Protein AF-A0A2G1XGG0-F1 (afdb_monomer)

Radius of gyration: 15.38 Å; Cα contacts (8 Å, |Δi|>4): 20; chains: 1; bounding box: 35×20×46 Å

Organism: Streptomyces cinnamoneus (NCBI:txid53446)

pLDDT: mean 70.56, std 17.76, range [37.19, 94.75]

Nearest PDB structures (foldseek):
  4fin-assembly2_A  TM=8.368E-01  e=9.044E+00  Escherichia coli K-12
  7ac7-assembly1_s  TM=3.908E-01  e=4.926E+00  Escherichia coli K-12
  7m4u-assembly1_n  TM=4.499E-01  e=7.902E+00  Acinetobacter baumannii AB0057
  8rdw-assembly1_HK  TM=4.057E-01  e=9.044E+00  Psychrobacter urativorans
  8g7s-assembly1_n  TM=3.501E-01  e=7.386E+00  Escherichia coli

Structure (mmCIF, N/CA/C/O backbone):
data_AF-A0A2G1XGG0-F1
#
_entry.id   AF-A0A2G1XGG0-F1
#
loop_
_atom_site.group_PDB
_atom_site.id
_atom_site.type_symbol
_atom_site.label_atom_id
_atom_site.label_alt_id
_atom_site.label_comp_id
_atom_site.label_asym_id
_atom_site.label_entity_id
_atom_site.label_seq_id
_atom_site.pdbx_PDB_ins_code
_atom_site.Cartn_x
_atom_site.Cartn_y
_atom_site.Cartn_z
_atom_site.occupancy
_atom_site.B_iso_or_equiv
_atom_site.auth_seq_id
_atom_site.auth_comp_id
_atom_site.auth_asym_id
_atom_site.auth_atom_id
_atom_site.pdbx_PDB_model_num
ATOM 1 N N . MET A 1 1 ? 22.643 -2.050 -33.769 1.00 37.19 1 MET A N 1
ATOM 2 C CA . MET A 1 1 ? 22.167 -0.996 -32.846 1.00 37.19 1 MET A CA 1
ATOM 3 C C . MET A 1 1 ? 20.940 -1.517 -32.115 1.00 37.19 1 MET A C 1
ATOM 5 O O . MET A 1 1 ? 19.908 -1.721 -32.735 1.00 37.19 1 MET A O 1
ATOM 9 N N . SER A 1 2 ? 21.095 -1.853 -30.834 1.00 39.81 2 SER A N 1
ATOM 10 C CA . SER A 1 2 ? 20.034 -2.417 -29.993 1.00 39.81 2 SER A CA 1
ATOM 11 C C . SER A 1 2 ? 19.155 -1.283 -29.462 1.00 39.81 2 SER A C 1
ATOM 13 O O . SER A 1 2 ? 19.618 -0.490 -28.651 1.00 39.81 2 SER A O 1
ATOM 15 N N . TYR A 1 3 ? 17.895 -1.216 -29.899 1.00 40.66 3 TYR A N 1
ATOM 16 C CA . TYR A 1 3 ? 16.848 -0.330 -29.360 1.00 40.66 3 TYR A CA 1
ATOM 17 C C . TYR A 1 3 ? 16.288 -0.834 -28.017 1.00 40.66 3 TYR A C 1
ATOM 19 O O . TYR A 1 3 ? 15.108 -0.663 -27.716 1.00 40.66 3 TYR A O 1
ATOM 27 N N . ARG A 1 4 ? 17.107 -1.510 -27.208 1.00 47.06 4 ARG A N 1
ATOM 28 C CA . ARG A 1 4 ? 16.731 -1.807 -25.830 1.00 47.06 4 ARG A CA 1
ATOM 29 C C . ARG A 1 4 ? 16.971 -0.550 -25.004 1.00 47.06 4 ARG A C 1
ATOM 31 O O . ARG A 1 4 ? 17.993 0.107 -25.165 1.00 47.06 4 ARG A O 1
ATOM 38 N N . ASP A 1 5 ? 16.042 -0.292 -24.093 1.00 49.88 5 ASP A N 1
ATOM 39 C CA . ASP A 1 5 ? 16.347 0.368 -22.821 1.00 49.88 5 ASP A CA 1
ATOM 40 C C . ASP A 1 5 ? 16.148 1.892 -22.706 1.00 49.88 5 ASP A C 1
ATOM 42 O O . ASP A 1 5 ? 16.929 2.604 -22.084 1.00 49.88 5 ASP A O 1
ATOM 46 N N . ARG A 1 6 ? 15.058 2.428 -23.274 1.00 43.16 6 ARG A N 1
ATOM 47 C CA . ARG A 1 6 ? 14.514 3.732 -22.818 1.00 43.16 6 ARG A CA 1
ATOM 48 C C . ARG A 1 6 ? 13.045 3.721 -22.393 1.00 43.16 6 ARG A C 1
ATOM 50 O O . ARG A 1 6 ? 12.628 4.636 -21.702 1.00 43.16 6 ARG A O 1
ATOM 57 N N . ARG A 1 7 ? 12.271 2.704 -22.790 1.00 44.09 7 ARG A N 1
ATOM 58 C CA . ARG A 1 7 ? 10.860 2.536 -22.380 1.00 44.09 7 ARG A CA 1
ATOM 59 C C . ARG A 1 7 ? 10.703 1.688 -21.113 1.00 44.09 7 ARG A C 1
ATOM 61 O O . ARG A 1 7 ? 9.782 1.897 -20.349 1.00 44.09 7 ARG A O 1
ATOM 68 N N . SER A 1 8 ? 11.653 0.795 -20.832 1.00 51.09 8 SER A N 1
ATOM 69 C CA . SER A 1 8 ? 11.622 -0.030 -19.613 1.00 51.09 8 SER A CA 1
ATOM 70 C C . SER A 1 8 ? 11.779 0.792 -18.329 1.00 51.09 8 SER A C 1
ATOM 72 O O . SER A 1 8 ? 11.334 0.373 -17.266 1.00 51.09 8 SER A O 1
ATOM 74 N N . THR A 1 9 ? 12.427 1.956 -18.414 1.00 53.62 9 THR A N 1
ATOM 75 C CA . THR A 1 9 ? 12.668 2.840 -17.272 1.00 53.62 9 THR A CA 1
ATOM 76 C C . THR A 1 9 ? 11.471 3.733 -16.953 1.00 53.62 9 THR A C 1
ATOM 78 O O . THR A 1 9 ? 11.293 4.072 -15.785 1.00 53.62 9 THR A O 1
ATOM 81 N N . SER A 1 10 ? 10.643 4.099 -17.946 1.00 59.69 10 SER A N 1
ATOM 82 C CA . SER A 1 10 ? 9.403 4.853 -17.704 1.00 59.69 10 SER A CA 1
ATOM 83 C C . SER A 1 10 ? 8.384 4.007 -16.960 1.00 59.69 10 SER A C 1
ATOM 85 O O . SER A 1 10 ? 7.796 4.493 -16.000 1.00 59.69 10 SER A O 1
ATOM 87 N N . ASP A 1 11 ? 8.255 2.741 -17.353 1.00 68.69 11 ASP A N 1
ATOM 88 C CA . ASP A 1 11 ? 7.282 1.818 -16.773 1.00 68.69 11 ASP A CA 1
ATOM 89 C C . ASP A 1 11 ? 7.688 1.485 -15.331 1.00 68.69 11 ASP A C 1
ATOM 91 O O . ASP A 1 11 ? 6.920 1.711 -14.406 1.00 68.69 11 ASP A O 1
ATOM 95 N N . ALA A 1 12 ? 8.963 1.146 -15.096 1.00 67.69 12 ALA A N 1
ATOM 96 C CA . ALA A 1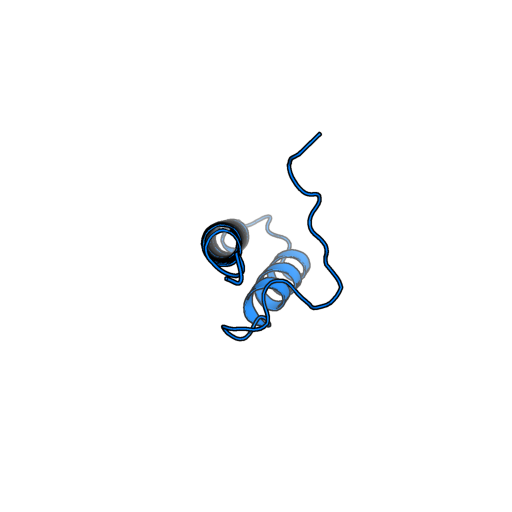 12 ? 9.469 0.898 -13.744 1.00 67.69 12 ALA A CA 1
ATOM 97 C C . ALA A 1 12 ? 9.370 2.124 -12.812 1.00 67.69 12 ALA A C 1
ATOM 99 O O . ALA A 1 12 ? 9.132 1.978 -11.612 1.00 67.69 12 ALA A O 1
ATOM 100 N N . ALA A 1 13 ? 9.565 3.342 -13.331 1.00 71.62 13 ALA A N 1
ATOM 101 C CA . ALA A 1 13 ? 9.406 4.566 -12.545 1.00 71.62 13 ALA A CA 1
ATOM 102 C C . ALA A 1 13 ? 7.928 4.881 -12.257 1.00 71.62 13 ALA A C 1
ATOM 104 O O . ALA A 1 13 ? 7.594 5.308 -11.148 1.00 71.62 13 ALA A O 1
ATOM 105 N N . GLU A 1 14 ? 7.038 4.662 -13.230 1.00 78.00 14 GLU A N 1
ATOM 106 C CA . GLU A 1 14 ? 5.590 4.780 -13.048 1.00 78.00 14 GLU A CA 1
ATOM 107 C C . GLU A 1 14 ? 5.098 3.770 -12.010 1.00 78.00 14 GLU A C 1
ATOM 109 O O . GLU A 1 14 ? 4.386 4.149 -11.081 1.00 78.00 14 GLU A O 1
ATOM 114 N N . ASP A 1 15 ? 5.568 2.532 -12.081 1.00 73.88 15 ASP A N 1
ATOM 115 C CA . ASP A 1 15 ? 5.203 1.467 -11.160 1.00 73.88 15 ASP A CA 1
ATOM 116 C C . ASP A 1 15 ? 5.719 1.706 -9.741 1.00 73.88 15 ASP A C 1
ATOM 118 O O . ASP A 1 15 ? 4.987 1.503 -8.769 1.00 73.88 15 ASP A O 1
ATOM 122 N N . GLN A 1 16 ? 6.947 2.216 -9.588 1.00 75.94 16 GLN A N 1
ATOM 123 C CA . GLN A 1 16 ? 7.449 2.666 -8.286 1.00 75.94 16 GLN A CA 1
ATOM 124 C C . GLN A 1 16 ? 6.571 3.778 -7.708 1.00 75.94 16 GLN A C 1
ATOM 126 O O . GLN A 1 16 ? 6.256 3.765 -6.516 1.00 75.94 16 GLN A O 1
ATOM 131 N N . ARG A 1 17 ? 6.132 4.725 -8.545 1.00 81.38 17 ARG A N 1
ATOM 132 C CA . ARG A 1 17 ? 5.241 5.811 -8.124 1.00 81.38 17 ARG A CA 1
ATOM 133 C C . ARG A 1 17 ? 3.861 5.286 -7.719 1.00 81.38 17 ARG A C 1
ATOM 135 O O . ARG A 1 17 ? 3.332 5.715 -6.696 1.00 81.38 17 ARG A O 1
ATOM 142 N N . LEU A 1 18 ? 3.281 4.369 -8.494 1.00 81.88 18 LEU A N 1
ATOM 143 C CA . LEU A 1 18 ? 1.984 3.752 -8.203 1.00 81.88 18 LEU A CA 1
ATOM 144 C C . LEU A 1 18 ? 2.046 2.883 -6.941 1.00 81.88 18 LEU A C 1
ATOM 146 O O . LEU A 1 18 ? 1.160 2.980 -6.097 1.00 81.88 18 LEU A O 1
ATOM 150 N N . THR A 1 19 ? 3.122 2.118 -6.762 1.00 82.81 19 THR A N 1
ATOM 151 C CA . THR A 1 19 ? 3.378 1.326 -5.548 1.00 82.81 19 THR A CA 1
ATOM 152 C C . THR A 1 19 ? 3.526 2.228 -4.324 1.00 82.81 19 THR A C 1
ATOM 154 O O . THR A 1 19 ? 2.938 1.955 -3.281 1.00 82.81 19 THR A O 1
ATOM 157 N N . GLY A 1 20 ? 4.249 3.346 -4.451 1.00 83.75 20 GLY A N 1
ATOM 158 C CA . GLY A 1 20 ? 4.358 4.346 -3.388 1.00 83.75 20 GLY A CA 1
ATOM 159 C C . GLY A 1 20 ? 3.009 4.966 -3.017 1.00 83.75 20 GLY A C 1
ATOM 160 O O . GLY A 1 20 ? 2.723 5.154 -1.836 1.00 83.75 20 GLY A O 1
ATOM 161 N N . LYS A 1 21 ? 2.149 5.226 -4.010 1.00 87.44 21 LYS A N 1
ATOM 162 C CA . LYS A 1 21 ? 0.788 5.715 -3.769 1.00 87.44 21 LYS A CA 1
ATOM 163 C C . LYS A 1 21 ? -0.074 4.672 -3.050 1.00 87.44 21 LYS A C 1
ATOM 165 O O . LYS A 1 21 ? -0.718 5.014 -2.069 1.00 87.44 21 LYS A O 1
ATOM 170 N N . LEU A 1 22 ? -0.033 3.410 -3.482 1.00 85.31 22 LEU A N 1
ATOM 171 C CA . LEU A 1 22 ? -0.752 2.312 -2.824 1.00 85.31 22 LEU A CA 1
ATOM 172 C C . LEU A 1 22 ? -0.313 2.123 -1.368 1.00 85.31 22 LEU A C 1
ATOM 174 O O . LEU A 1 22 ? -1.159 1.941 -0.498 1.00 85.31 22 LEU A O 1
ATOM 178 N N . LEU A 1 23 ? 0.991 2.212 -1.092 1.00 87.94 23 LEU A N 1
ATOM 179 C CA . LEU A 1 23 ? 1.527 2.169 0.271 1.00 87.94 23 LEU A CA 1
ATOM 180 C C . LEU A 1 23 ? 0.987 3.309 1.134 1.00 87.94 23 LEU A C 1
ATOM 182 O O . LEU A 1 23 ? 0.573 3.074 2.267 1.00 87.94 23 LEU A O 1
ATOM 186 N N . HIS A 1 24 ? 0.987 4.530 0.596 1.00 88.69 24 HIS A N 1
ATOM 187 C CA . HIS A 1 24 ? 0.459 5.694 1.295 1.00 88.69 24 HIS A CA 1
ATOM 188 C C . HIS A 1 24 ? -1.038 5.539 1.591 1.00 88.69 24 HIS A C 1
ATOM 190 O O . HIS A 1 24 ? -1.447 5.685 2.740 1.00 88.69 24 HIS A O 1
ATOM 196 N N . ASP A 1 25 ? -1.831 5.161 0.586 1.00 90.88 25 ASP A N 1
ATOM 197 C CA . ASP A 1 25 ? -3.278 4.986 0.717 1.00 90.88 25 ASP A CA 1
ATOM 198 C C . ASP A 1 25 ? -3.620 3.861 1.715 1.00 90.88 25 ASP A C 1
ATOM 200 O O . ASP A 1 25 ? -4.517 4.021 2.544 1.00 90.88 25 ASP A O 1
ATOM 204 N N . ALA A 1 26 ? -2.871 2.750 1.702 1.00 89.25 26 ALA A N 1
ATOM 205 C CA . ALA A 1 26 ? -3.024 1.660 2.668 1.00 89.25 26 ALA A CA 1
ATOM 206 C C . ALA A 1 26 ? -2.682 2.106 4.098 1.00 89.25 26 ALA A C 1
ATOM 208 O O . ALA A 1 26 ? -3.406 1.788 5.040 1.00 89.25 26 ALA A O 1
ATOM 209 N N . GLN A 1 27 ? -1.614 2.889 4.268 1.00 89.94 27 GLN A N 1
ATOM 210 C CA . GLN A 1 27 ? -1.251 3.443 5.568 1.00 89.94 27 GLN A CA 1
ATOM 211 C C . GLN A 1 27 ? -2.325 4.416 6.075 1.00 89.94 27 GLN A C 1
ATOM 213 O O . GLN A 1 27 ? -2.715 4.343 7.236 1.00 89.94 27 GLN A O 1
ATOM 218 N N . THR A 1 28 ? -2.852 5.294 5.222 1.00 93.62 28 THR A N 1
ATOM 219 C CA . THR A 1 28 ? -3.957 6.190 5.587 1.00 93.62 28 THR A CA 1
ATOM 220 C C . THR A 1 28 ? -5.221 5.418 5.954 1.00 93.62 28 THR A C 1
ATOM 222 O O . THR A 1 28 ? -5.858 5.749 6.953 1.00 93.62 28 THR A O 1
ATOM 225 N N . TYR A 1 29 ? -5.567 4.375 5.193 1.00 91.19 29 TYR A N 1
ATOM 226 C CA . TYR A 1 29 ? -6.686 3.491 5.514 1.00 91.19 29 TYR A CA 1
ATOM 227 C C . TYR A 1 29 ? -6.520 2.861 6.901 1.00 91.19 29 TYR A C 1
ATOM 229 O O . TYR A 1 29 ? -7.473 2.871 7.669 1.00 91.19 29 TYR A O 1
ATOM 237 N N . SER A 1 30 ? -5.306 2.428 7.258 1.00 93.25 30 SER A N 1
ATOM 238 C CA . SER A 1 30 ? -5.000 1.801 8.553 1.00 93.25 30 SER A CA 1
ATOM 239 C C . SER A 1 30 ? -5.285 2.668 9.784 1.00 93.25 30 SER A C 1
ATOM 241 O O . SER A 1 30 ? -5.472 2.133 10.872 1.00 93.25 30 SER A O 1
ATOM 243 N N . TYR A 1 31 ? -5.322 3.996 9.627 1.00 92.44 31 TYR A N 1
ATOM 244 C CA . TYR A 1 31 ? -5.606 4.930 10.722 1.00 92.44 31 TYR A CA 1
ATOM 245 C C . TYR A 1 31 ? -7.102 5.148 10.968 1.00 92.44 31 TYR A C 1
ATOM 247 O O . TYR A 1 31 ? -7.460 5.909 11.865 1.00 92.44 31 TYR A O 1
ATOM 255 N N . ARG A 1 32 ? -7.979 4.541 10.165 1.00 94.31 32 ARG A N 1
ATOM 256 C CA . ARG A 1 32 ? -9.425 4.637 10.366 1.00 94.31 32 ARG A CA 1
ATOM 257 C C . ARG A 1 32 ? -9.876 3.637 11.427 1.00 94.31 32 ARG A C 1
ATOM 259 O O . ARG A 1 32 ? -9.386 2.514 11.469 1.00 94.31 32 ARG A O 1
ATOM 266 N N . ASP A 1 33 ? -10.870 4.018 12.223 1.00 91.25 33 ASP A N 1
ATOM 267 C CA . ASP A 1 33 ? -11.440 3.147 13.262 1.00 91.25 33 ASP A CA 1
ATOM 268 C C . ASP A 1 33 ? -12.143 1.901 12.684 1.00 91.25 33 ASP A C 1
ATOM 270 O O . ASP A 1 33 ? -12.288 0.893 13.370 1.00 91.25 33 ASP A O 1
ATOM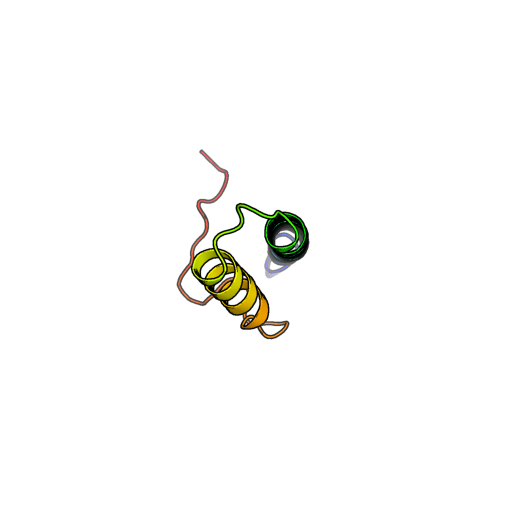 274 N N . ASP A 1 34 ? -12.571 1.965 11.418 1.00 93.81 34 ASP A N 1
ATOM 275 C CA . ASP A 1 34 ? -13.228 0.887 10.669 1.00 93.81 34 ASP A CA 1
ATOM 276 C C . ASP A 1 34 ? -12.273 0.105 9.751 1.00 93.81 34 ASP A C 1
ATOM 278 O O . ASP A 1 34 ? -12.718 -0.645 8.877 1.00 93.81 34 ASP A O 1
ATOM 282 N N . ALA A 1 35 ? -10.962 0.296 9.906 1.00 91.88 35 ALA A N 1
ATOM 283 C CA . ALA A 1 35 ? -9.978 -0.344 9.051 1.00 91.88 35 ALA A CA 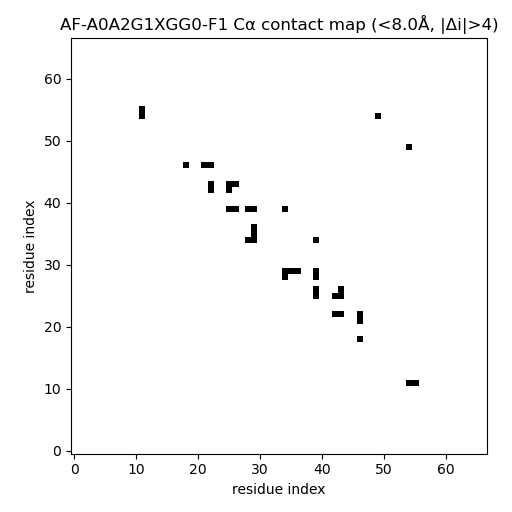1
ATOM 284 C C . ALA A 1 35 ? -9.874 -1.849 9.316 1.00 91.88 35 ALA A C 1
ATOM 286 O O . ALA A 1 35 ? -9.785 -2.289 10.461 1.00 91.88 35 ALA A O 1
ATOM 287 N N . ASP A 1 36 ? -9.795 -2.635 8.243 1.00 94.75 36 ASP A N 1
ATOM 288 C CA . ASP A 1 36 ? -9.414 -4.040 8.307 1.00 94.75 36 ASP A CA 1
ATOM 289 C C . ASP A 1 36 ? -7.877 -4.151 8.456 1.00 94.75 36 ASP A C 1
ATOM 291 O O . ASP A 1 36 ? -7.123 -3.826 7.518 1.00 94.75 36 ASP A O 1
ATOM 295 N N . PRO A 1 37 ? -7.377 -4.597 9.626 1.00 89.06 37 PRO A N 1
ATOM 296 C CA . PRO A 1 37 ? -5.945 -4.706 9.874 1.00 89.06 37 PRO A CA 1
ATOM 297 C C . PRO A 1 37 ? -5.291 -5.842 9.073 1.00 89.06 37 PRO A C 1
ATOM 299 O O . PRO A 1 37 ? -4.102 -5.753 8.755 1.00 89.06 37 PRO A O 1
ATOM 302 N N . GLU A 1 38 ? -6.034 -6.897 8.721 1.00 91.69 38 GLU A N 1
ATOM 303 C CA . GLU A 1 38 ? -5.523 -8.019 7.931 1.00 91.69 38 GLU A CA 1
ATOM 304 C C . GLU A 1 38 ? -5.312 -7.587 6.482 1.00 91.69 38 GLU A C 1
ATOM 306 O O . GLU A 1 38 ? -4.210 -7.743 5.944 1.00 91.69 38 GLU A O 1
ATOM 311 N N . PHE A 1 39 ? -6.320 -6.945 5.889 1.00 86.81 39 PHE A N 1
ATOM 312 C CA . PHE A 1 39 ? -6.213 -6.361 4.554 1.00 86.81 39 PHE A CA 1
ATOM 313 C C . PHE A 1 39 ? -5.027 -5.392 4.457 1.00 86.81 39 PHE A C 1
ATOM 315 O O . PHE A 1 39 ? -4.177 -5.522 3.572 1.00 86.81 39 PHE A O 1
ATOM 322 N N . THR A 1 40 ? -4.920 -4.460 5.408 1.00 88.62 40 THR A N 1
ATOM 323 C CA . THR A 1 40 ? -3.827 -3.478 5.445 1.00 88.62 40 THR A CA 1
ATOM 324 C C . THR A 1 40 ? -2.459 -4.166 5.516 1.00 88.62 40 THR A C 1
ATOM 326 O O . THR A 1 40 ? -1.547 -3.829 4.758 1.00 88.62 40 THR A O 1
ATOM 329 N N . SER A 1 41 ? -2.315 -5.165 6.391 1.00 85.56 41 SER A N 1
ATOM 330 C CA . SER A 1 41 ? -1.076 -5.933 6.556 1.00 85.56 41 SER A CA 1
ATOM 331 C C . SER A 1 41 ? -0.670 -6.659 5.270 1.00 85.56 41 SER A C 1
ATOM 333 O O . SER A 1 41 ? 0.503 -6.621 4.888 1.00 85.56 41 SER A O 1
ATOM 335 N N . ILE A 1 42 ?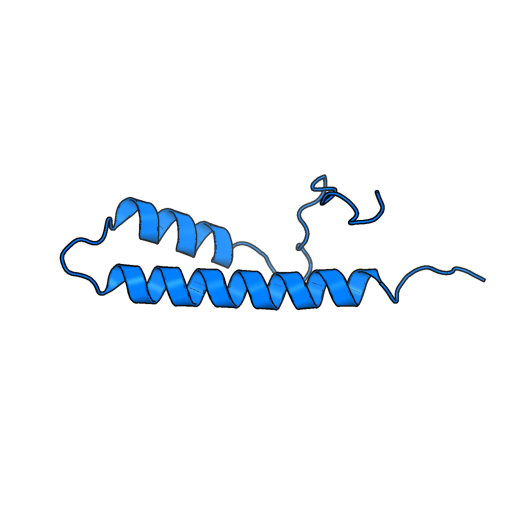 -1.625 -7.277 4.566 1.00 85.31 42 ILE A N 1
ATOM 336 C CA . ILE A 1 42 ? -1.381 -7.967 3.291 1.00 85.31 42 ILE A CA 1
ATOM 337 C C . ILE A 1 42 ? -0.890 -6.978 2.230 1.00 85.31 42 ILE A C 1
ATOM 339 O O . ILE A 1 42 ? 0.130 -7.233 1.587 1.00 85.31 42 ILE A O 1
ATOM 343 N N . VAL A 1 43 ? -1.566 -5.836 2.076 1.00 85.06 43 VAL A N 1
ATOM 344 C CA . VAL A 1 43 ? -1.200 -4.817 1.081 1.00 85.06 43 VAL A CA 1
ATOM 345 C C . VAL A 1 43 ? 0.187 -4.240 1.371 1.00 85.06 43 VAL A C 1
ATOM 347 O O . VAL A 1 43 ? 1.046 -4.223 0.488 1.00 85.06 43 VAL A O 1
ATOM 350 N N . MET A 1 44 ? 0.459 -3.838 2.616 1.00 85.19 44 MET A N 1
ATOM 351 C CA . MET A 1 44 ? 1.757 -3.268 2.992 1.00 85.19 44 MET A CA 1
ATOM 352 C C . MET A 1 44 ? 2.909 -4.267 2.815 1.00 85.19 44 MET A C 1
ATOM 354 O O . MET A 1 44 ? 3.980 -3.894 2.329 1.00 85.19 44 MET A O 1
ATOM 358 N N . ARG A 1 45 ? 2.700 -5.549 3.150 1.00 83.25 45 ARG A N 1
ATOM 359 C CA . ARG A 1 45 ? 3.695 -6.611 2.912 1.00 83.25 45 ARG A CA 1
ATOM 360 C C . ARG A 1 45 ? 3.899 -6.882 1.422 1.00 83.25 45 ARG A C 1
ATOM 362 O O . ARG A 1 45 ? 5.038 -7.049 0.991 1.00 83.25 45 ARG A O 1
ATOM 369 N N . GLY A 1 46 ? 2.824 -6.884 0.635 1.00 79.38 46 GLY A N 1
ATOM 370 C CA . GLY A 1 46 ? 2.885 -7.053 -0.817 1.00 79.38 46 GLY A CA 1
ATOM 371 C C . GLY A 1 46 ? 3.720 -5.965 -1.492 1.00 79.38 46 GLY A C 1
ATOM 372 O O . GLY A 1 46 ? 4.568 -6.264 -2.327 1.00 79.38 46 GLY A O 1
ATOM 373 N N . CYS A 1 47 ? 3.565 -4.711 -1.065 1.00 74.44 47 CYS A N 1
ATOM 374 C CA . CYS A 1 47 ? 4.333 -3.592 -1.610 1.00 74.44 47 CYS A CA 1
ATOM 375 C C . CYS A 1 47 ? 5.788 -3.517 -1.101 1.00 74.44 47 CYS A C 1
ATOM 377 O O . CYS A 1 47 ? 6.634 -2.935 -1.776 1.00 74.44 47 CYS A O 1
ATOM 379 N N . GLY A 1 48 ? 6.103 -4.092 0.066 1.00 66.38 48 GLY A N 1
ATOM 380 C CA . GLY A 1 48 ? 7.441 -4.036 0.678 1.00 66.38 48 GLY A CA 1
ATOM 381 C C . GLY A 1 48 ? 8.440 -5.101 0.203 1.00 66.38 48 GLY A C 1
ATOM 382 O O . GLY A 1 48 ? 9.630 -4.985 0.487 1.00 66.38 48 GLY A O 1
ATOM 383 N N . THR A 1 49 ? 7.990 -6.141 -0.506 1.00 58.84 49 THR A N 1
ATOM 384 C CA . THR A 1 49 ? 8.833 -7.294 -0.897 1.00 58.84 49 THR A CA 1
ATOM 385 C C . THR A 1 49 ? 9.559 -7.132 -2.232 1.00 58.84 49 THR A C 1
ATOM 387 O O . THR A 1 49 ? 10.390 -7.968 -2.580 1.00 58.84 49 THR A O 1
ATOM 390 N N . SER A 1 50 ? 9.313 -6.049 -2.970 1.00 55.94 50 SER A N 1
ATOM 391 C CA . SER A 1 50 ? 10.040 -5.771 -4.211 1.00 55.94 50 SER A CA 1
ATOM 392 C C . SER A 1 50 ? 11.393 -5.131 -3.880 1.00 55.94 5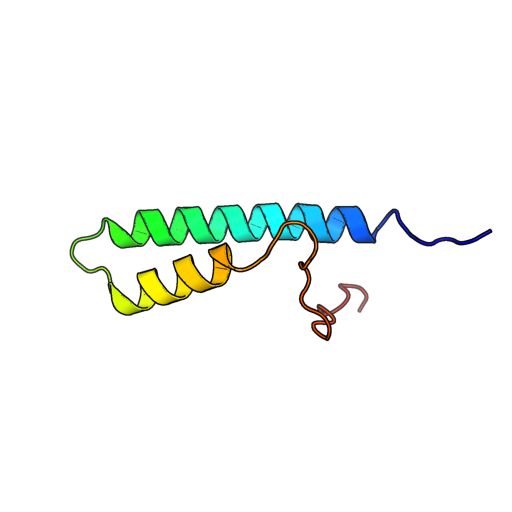0 SER A C 1
ATOM 394 O O . SER A 1 50 ? 11.470 -3.925 -3.637 1.00 55.94 50 SER A O 1
ATOM 396 N N . GLN A 1 51 ? 12.480 -5.913 -3.861 1.00 55.69 51 GLN A N 1
ATOM 397 C CA . GLN A 1 51 ? 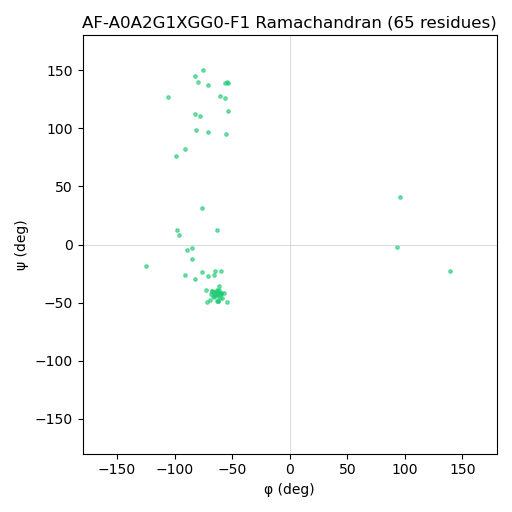13.826 -5.333 -3.909 1.00 55.69 51 GLN A CA 1
ATOM 398 C C . GLN A 1 51 ? 13.918 -4.410 -5.135 1.00 55.69 51 GLN A C 1
ATOM 400 O O . GLN A 1 51 ? 13.385 -4.727 -6.200 1.00 55.69 51 GLN A O 1
ATOM 405 N N . ARG A 1 52 ? 14.574 -3.247 -4.991 1.00 50.62 52 ARG A N 1
ATOM 406 C CA . ARG A 1 52 ? 14.861 -2.319 -6.102 1.00 50.62 52 ARG A CA 1
ATOM 407 C C . ARG A 1 52 ? 15.614 -3.083 -7.206 1.00 50.62 52 ARG A C 1
ATOM 409 O O . ARG A 1 52 ? 16.827 -3.232 -7.121 1.00 50.62 52 ARG A O 1
ATOM 416 N N . GLY A 1 53 ? 14.890 -3.577 -8.209 1.00 55.22 53 GLY A N 1
ATOM 417 C CA . GLY A 1 53 ? 15.429 -4.398 -9.302 1.00 55.22 53 GLY A CA 1
ATOM 418 C C . GLY A 1 53 ? 14.542 -5.578 -9.715 1.00 55.22 53 GLY A C 1
ATOM 419 O O . GLY A 1 53 ? 14.617 -5.995 -10.865 1.00 55.22 53 GLY A O 1
ATOM 420 N N . ASP A 1 54 ? 13.663 -6.054 -8.828 1.00 56.75 54 ASP A N 1
ATOM 421 C CA . ASP A 1 54 ? 12.761 -7.193 -9.090 1.00 56.75 54 ASP A CA 1
ATOM 422 C C . ASP A 1 54 ? 11.361 -6.770 -9.554 1.00 56.75 54 ASP A C 1
ATOM 424 O O . ASP A 1 54 ? 10.452 -7.593 -9.671 1.00 56.75 54 ASP A O 1
ATOM 428 N N . TYR A 1 55 ? 11.187 -5.475 -9.822 1.00 54.50 55 TYR A N 1
ATOM 429 C CA . TYR A 1 55 ? 9.967 -4.926 -10.386 1.00 54.50 55 TYR A CA 1
ATOM 430 C C . TYR A 1 55 ? 10.190 -4.564 -11.866 1.00 54.50 55 TYR A C 1
ATOM 432 O O . TYR A 1 55 ? 11.118 -3.802 -12.154 1.00 54.50 55 TYR A O 1
ATOM 440 N N . PRO A 1 56 ? 9.343 -5.041 -12.796 1.00 58.75 56 PRO A N 1
ATOM 441 C CA . PRO A 1 56 ? 8.182 -5.904 -12.564 1.00 58.75 56 PRO A CA 1
ATOM 442 C C . PRO A 1 56 ? 8.584 -7.366 -12.265 1.00 58.75 56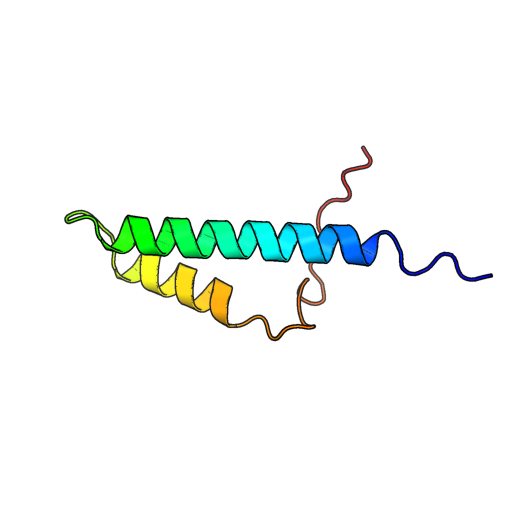 PRO A C 1
ATOM 444 O O . PRO A 1 56 ? 9.613 -7.822 -12.773 1.00 58.75 56 PRO A O 1
ATOM 447 N N . PRO A 1 57 ? 7.794 -8.128 -11.476 1.00 57.53 57 PRO A N 1
ATOM 448 C CA . PRO A 1 57 ? 8.068 -9.540 -11.216 1.00 57.53 57 PRO A CA 1
ATOM 449 C C . PRO A 1 57 ? 8.230 -10.322 -12.524 1.00 57.53 57 PRO A C 1
ATOM 451 O O . PRO A 1 57 ? 7.468 -10.132 -13.476 1.00 57.53 57 PRO A O 1
ATOM 454 N N . LYS A 1 58 ? 9.206 -11.237 -12.587 1.00 55.84 58 LYS A N 1
ATOM 455 C CA . LYS A 1 58 ? 9.418 -12.073 -13.781 1.00 55.84 58 LYS A CA 1
ATOM 456 C C . LYS A 1 58 ? 8.133 -12.835 -14.126 1.00 55.84 58 LYS A C 1
ATOM 458 O O . LYS A 1 58 ? 7.598 -13.552 -13.287 1.00 55.84 58 LYS A O 1
ATOM 463 N N . GLY A 1 59 ? 7.674 -12.706 -15.371 1.00 55.66 59 GLY A N 1
ATOM 464 C CA . GLY A 1 59 ? 6.444 -13.345 -15.856 1.00 55.66 59 GLY A CA 1
ATOM 465 C C . GLY A 1 59 ? 5.184 -12.481 -15.748 1.00 55.66 59 GLY A 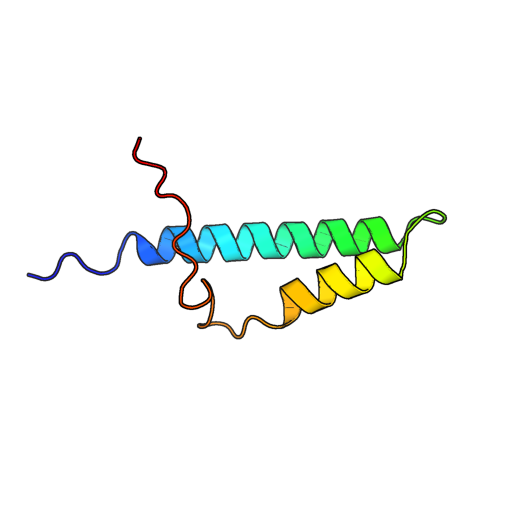C 1
ATOM 466 O O . GLY A 1 59 ? 4.132 -12.907 -16.215 1.00 55.66 59 GLY A O 1
ATOM 467 N N . HIS A 1 60 ? 5.280 -11.268 -15.199 1.00 52.34 60 HIS A N 1
ATOM 468 C CA . HIS A 1 60 ? 4.221 -10.266 -15.280 1.00 52.34 60 HIS A CA 1
ATOM 469 C C . HIS A 1 60 ? 4.447 -9.383 -16.519 1.00 52.34 60 HIS A C 1
ATOM 471 O O . HIS A 1 60 ? 5.022 -8.299 -16.444 1.00 52.34 60 HIS A O 1
ATOM 477 N N . ASP A 1 61 ? 4.013 -9.862 -17.688 1.00 55.34 61 ASP A N 1
ATOM 478 C CA . ASP A 1 61 ? 3.835 -8.990 -18.851 1.00 55.34 61 ASP A CA 1
ATOM 479 C C . ASP A 1 61 ? 2.615 -8.104 -18.567 1.00 55.34 61 ASP A C 1
ATOM 481 O O . ASP A 1 61 ? 1.468 -8.525 -18.740 1.00 55.34 61 ASP A O 1
ATOM 485 N N . TYR A 1 62 ? 2.838 -6.881 -18.078 1.00 55.22 62 TYR A N 1
ATOM 486 C CA . TYR A 1 62 ? 1.755 -5.903 -18.005 1.00 55.22 62 TYR A CA 1
ATOM 487 C C . TYR A 1 62 ? 1.166 -5.715 -19.410 1.00 55.22 62 TYR A C 1
ATOM 489 O O . TYR A 1 62 ? 1.927 -5.671 -20.387 1.00 55.22 62 TYR A O 1
ATOM 497 N N . PRO A 1 63 ? -0.171 -5.617 -19.550 1.00 54.41 63 PRO A N 1
ATOM 498 C CA . PRO A 1 63 ? -0.791 -5.375 -20.841 1.00 54.41 63 PRO A CA 1
ATOM 499 C C . PRO A 1 63 ? -0.158 -4.133 -21.460 1.00 54.41 63 PRO A C 1
ATOM 501 O O . PRO A 1 63 ? -0.266 -3.032 -20.918 1.00 54.41 63 PRO A O 1
ATOM 504 N N . ARG A 1 64 ? 0.537 -4.312 -22.586 1.00 55.09 64 ARG A N 1
ATOM 505 C CA . ARG A 1 64 ? 1.086 -3.181 -23.330 1.00 55.09 64 ARG A CA 1
ATOM 506 C C . ARG A 1 64 ? -0.101 -2.319 -23.742 1.00 55.09 64 ARG A C 1
ATOM 508 O O . ARG A 1 64 ? -1.048 -2.840 -24.329 1.00 55.09 64 ARG A O 1
ATOM 515 N N . ARG A 1 65 ? -0.053 -1.019 -23.440 1.00 54.44 65 ARG A N 1
ATOM 516 C CA . ARG A 1 65 ? -1.087 -0.020 -23.785 1.00 54.44 65 ARG A CA 1
ATOM 517 C C . ARG A 1 65 ? -1.276 0.186 -25.301 1.00 54.44 65 ARG A C 1
ATOM 519 O O . ARG A 1 65 ? -1.970 1.107 -25.711 1.00 54.44 65 ARG A O 1
ATOM 526 N N . ASP A 1 66 ? -0.715 -0.693 -26.119 1.00 52.78 66 ASP A N 1
ATOM 527 C CA . ASP A 1 66 ? -0.744 -0.636 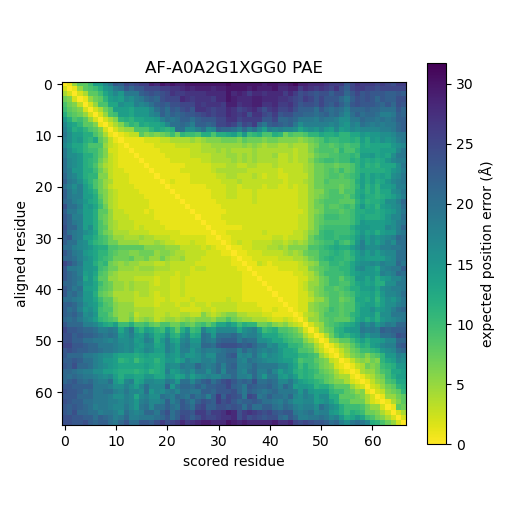-27.568 1.00 52.78 66 ASP A CA 1
ATOM 528 C C . ASP A 1 66 ? -1.848 -1.587 -28.071 1.00 52.78 66 ASP A C 1
ATOM 530 O O . ASP A 1 66 ? -1.576 -2.704 -28.524 1.00 52.78 66 ASP A O 1
ATOM 534 N N . ARG A 1 67 ? -3.111 -1.165 -27.947 1.00 44.28 67 ARG A N 1
ATOM 535 C CA . ARG A 1 67 ? -4.235 -1.717 -28.715 1.00 44.28 67 ARG A CA 1
ATOM 536 C C . ARG A 1 67 ? -5.127 -0.603 -29.232 1.00 44.28 67 ARG A C 1
ATOM 538 O O . ARG A 1 67 ? -5.491 0.267 -28.414 1.00 44.28 67 ARG A O 1
#

Solvent-accessible surface area (backbone atoms only — not comparable to full-atom values): 4298 Å² total; per-residue (Å²): 136,79,90,73,80,73,65,65,58,54,52,46,50,50,49,53,52,51,47,51,49,52,47,50,53,41,54,58,46,59,74,43,97,85,45,59,68,65,62,37,51,52,52,50,52,64,66,67,68,58,56,97,79,51,62,71,50,90,90,61,78,69,82,70,89,82,124

Secondary structure (DSSP, 8-state):
----SSSHHHHHHHHHHHHHHHHHHHHHHHTSTT--HHHHHHHHHHHH---TT--SPTT-----S--

Foldseek 3Di:
DDPPDDVVVVVQVVVLVVLVVQLVVLVVLVPDPPHDPVVSVVSNVVSPPDDPPCPPPPPPPDPDPPD

Mean predicted aligned error: 11.6 Å

Sequence (67 aa):
MSYRDRRSTSDAAEDQRLTGKLLHDAQTYSYRDDADPEFTSIVMRGCGTSQRGDYPPKGHDYPRRDR